Protein AF-A0A5S4VZ06-F1 (afdb_monomer_lite)

Secondary structure (DSSP, 8-state):
-EEEEEEEEEEE-TTT--EEEEEEEEEEETTEEEEEEEE--SSS---EEEEEE-HHHHHHHHHTTS----S----

Foldseek 3Di:
DAWDDKDKDWDADPPPRDIFIKMWTWDADPVAIKIWIWTPDPPDDGPIDIDGDHPVRSVCVVCVPPPPPDPDDDD

pLDDT: mean 80.94, std 15.97, range [44.41, 96.69]

Sequence (75 aa):
MQMLHSRTIDSIDADTLTECSEREILFRIEAGFVLYLTHARSISATQDQVIFLGTREALLWLNENAPLAEARGVS

Radius of gyration: 15.67 Å; chains: 1; bounding box: 34×46×34 Å

Structure (mmCIF, N/CA/C/O backbone):
data_AF-A0A5S4VZ06-F1
#
_entry.id   AF-A0A5S4VZ06-F1
#
loop_
_atom_site.group_PDB
_atom_site.id
_atom_site.type_symbol
_atom_site.label_atom_id
_atom_site.label_alt_id
_atom_site.label_comp_id
_atom_site.label_asym_id
_atom_site.label_entity_id
_atom_site.label_seq_id
_atom_site.pdbx_PDB_ins_code
_atom_site.Cartn_x
_atom_site.Cartn_y
_atom_site.Cartn_z
_atom_site.occupancy
_atom_site.B_iso_or_equiv
_atom_site.auth_seq_id
_atom_site.auth_comp_id
_atom_site.auth_asym_id
_atom_site.auth_atom_id
_atom_site.pdbx_PDB_model_num
ATOM 1 N N . MET A 1 1 ? 1.603 5.472 15.623 1.00 86.81 1 MET A N 1
ATOM 2 C CA . MET A 1 1 ? 1.818 4.895 14.275 1.00 86.81 1 MET A CA 1
ATOM 3 C C . MET A 1 1 ? 2.484 3.539 14.438 1.00 86.81 1 MET A C 1
ATOM 5 O O . MET A 1 1 ? 3.452 3.454 15.182 1.00 86.81 1 MET A O 1
ATOM 9 N N . GLN A 1 2 ? 1.944 2.492 13.816 1.00 94.00 2 GLN A N 1
ATOM 10 C CA . GLN A 1 2 ? 2.442 1.116 13.904 1.00 94.00 2 GLN A CA 1
ATOM 11 C C . GLN A 1 2 ? 2.603 0.551 12.493 1.00 94.00 2 GLN A C 1
ATOM 13 O O . GLN A 1 2 ? 1.664 0.603 11.705 1.00 94.00 2 GLN A O 1
ATOM 18 N N . MET A 1 3 ? 3.771 0.002 12.171 1.00 94.31 3 MET A N 1
ATOM 19 C CA . MET A 1 3 ? 3.988 -0.712 10.912 1.00 94.31 3 MET A CA 1
ATOM 20 C C . MET A 1 3 ? 3.254 -2.057 10.953 1.00 94.31 3 MET A C 1
ATOM 22 O O . MET A 1 3 ? 3.427 -2.815 11.907 1.00 94.31 3 MET A O 1
ATOM 26 N N . LEU A 1 4 ? 2.426 -2.337 9.946 1.00 94.06 4 LEU A N 1
ATOM 27 C CA . LEU A 1 4 ? 1.705 -3.606 9.821 1.00 94.06 4 LEU A CA 1
ATOM 28 C C . LEU A 1 4 ? 2.412 -4.569 8.871 1.00 94.06 4 LEU A C 1
ATOM 30 O O . LEU A 1 4 ? 2.496 -5.760 9.158 1.00 94.06 4 LEU A O 1
ATOM 34 N N . HIS A 1 5 ? 2.898 -4.065 7.737 1.00 93.81 5 HIS A N 1
ATOM 35 C CA . HIS A 1 5 ? 3.508 -4.893 6.704 1.00 93.81 5 HIS A CA 1
ATOM 36 C C . HIS A 1 5 ? 4.439 -4.069 5.811 1.00 93.81 5 HIS A C 1
ATOM 38 O O . HIS A 1 5 ? 4.245 -2.863 5.662 1.00 93.81 5 HIS A O 1
ATOM 44 N N . SER A 1 6 ? 5.426 -4.722 5.200 1.00 92.75 6 SER A N 1
ATOM 45 C CA . SER A 1 6 ? 6.272 -4.140 4.158 1.00 92.75 6 SER A CA 1
ATOM 46 C C . SER A 1 6 ? 6.567 -5.188 3.108 1.00 92.75 6 SER A C 1
ATOM 48 O O . SER A 1 6 ? 6.954 -6.304 3.454 1.00 92.75 6 SER A O 1
ATOM 50 N N . ARG A 1 7 ? 6.455 -4.801 1.841 1.00 90.56 7 ARG A N 1
ATOM 51 C CA . ARG A 1 7 ? 6.827 -5.639 0.703 1.00 90.56 7 ARG A CA 1
ATOM 52 C C . ARG A 1 7 ? 7.664 -4.841 -0.286 1.00 90.56 7 ARG A C 1
ATOM 54 O O . ARG A 1 7 ? 7.519 -3.627 -0.392 1.00 90.56 7 ARG A O 1
ATOM 61 N N . THR A 1 8 ? 8.564 -5.538 -0.963 1.00 89.38 8 THR A N 1
ATOM 62 C CA . THR A 1 8 ? 9.258 -5.012 -2.137 1.00 89.38 8 THR A CA 1
ATOM 63 C C . THR A 1 8 ? 8.548 -5.578 -3.357 1.00 89.38 8 THR A C 1
ATOM 65 O O . THR A 1 8 ? 8.263 -6.776 -3.377 1.00 89.38 8 THR A O 1
ATOM 68 N N . ILE A 1 9 ? 8.250 -4.730 -4.332 1.00 86.50 9 ILE A N 1
ATOM 69 C CA . ILE A 1 9 ? 7.665 -5.119 -5.612 1.00 86.50 9 ILE A CA 1
ATOM 70 C C . ILE A 1 9 ? 8.618 -4.728 -6.737 1.00 86.50 9 ILE A C 1
ATOM 72 O O . ILE A 1 9 ? 9.333 -3.727 -6.636 1.00 86.50 9 ILE A O 1
ATOM 76 N N . ASP A 1 10 ? 8.627 -5.530 -7.794 1.00 86.50 10 ASP A N 1
ATOM 77 C CA . ASP A 1 10 ? 9.325 -5.182 -9.023 1.00 86.50 10 ASP A CA 1
ATOM 78 C C . ASP A 1 10 ? 8.458 -4.204 -9.819 1.00 86.50 10 ASP A C 1
ATOM 80 O O . ASP A 1 10 ? 7.248 -4.392 -9.961 1.00 86.50 10 ASP A O 1
ATOM 84 N N . SER A 1 11 ? 9.085 -3.146 -10.315 1.00 82.31 11 SER A N 1
ATOM 85 C CA . SER A 1 11 ? 8.448 -2.078 -11.075 1.00 82.31 11 SER A CA 1
ATOM 86 C C . SER A 1 11 ? 9.318 -1.693 -12.268 1.00 82.31 11 SER A C 1
ATOM 88 O O . SER A 1 11 ? 10.484 -2.079 -12.374 1.00 82.31 11 SER A O 1
ATOM 90 N N . ILE A 1 12 ? 8.738 -0.944 -13.199 1.00 83.25 12 ILE A N 1
ATOM 91 C CA . ILE A 1 12 ? 9.446 -0.395 -14.351 1.00 83.25 12 ILE A CA 1
ATOM 92 C C . ILE A 1 12 ? 9.478 1.113 -14.179 1.00 83.25 12 ILE A C 1
ATOM 94 O O . ILE A 1 12 ? 8.435 1.764 -14.096 1.00 83.25 12 ILE A O 1
ATOM 98 N N . ASP A 1 13 ? 10.681 1.678 -14.164 1.00 80.50 13 ASP A N 1
ATOM 99 C CA . ASP A 1 13 ? 10.830 3.121 -14.109 1.00 80.50 13 ASP A CA 1
ATOM 100 C C . ASP A 1 13 ? 10.253 3.777 -15.372 1.00 80.50 13 ASP A C 1
ATOM 102 O O . ASP A 1 13 ? 10.659 3.461 -16.488 1.00 80.50 13 ASP A O 1
ATOM 106 N N . ALA A 1 14 ? 9.315 4.711 -15.204 1.00 79.00 14 ALA A N 1
ATOM 107 C CA . ALA A 1 14 ? 8.628 5.338 -16.332 1.00 79.00 14 ALA A CA 1
ATOM 108 C C . ALA A 1 14 ? 9.539 6.208 -17.223 1.00 79.00 14 ALA A C 1
ATOM 110 O O . ALA A 1 14 ? 9.208 6.416 -18.390 1.00 79.00 14 ALA A O 1
ATOM 111 N N . ASP A 1 15 ? 10.663 6.709 -16.698 1.00 81.19 15 ASP A N 1
ATOM 112 C CA . ASP A 1 15 ? 11.560 7.610 -17.428 1.00 81.19 15 ASP A CA 1
ATOM 113 C C . ASP A 1 15 ? 12.69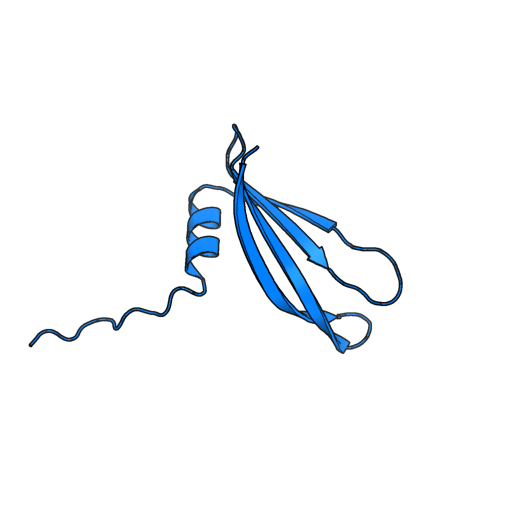0 6.844 -18.128 1.00 81.19 15 ASP A C 1
ATOM 115 O O . ASP A 1 15 ? 13.041 7.155 -19.268 1.00 81.19 15 ASP A O 1
ATOM 119 N N . THR A 1 16 ? 13.266 5.835 -17.469 1.00 82.88 16 THR A N 1
ATOM 120 C CA . THR A 1 16 ? 14.382 5.040 -18.009 1.00 82.88 16 THR A CA 1
ATOM 121 C C . THR A 1 16 ? 13.941 3.732 -18.658 1.00 82.88 16 THR A C 1
ATOM 123 O O . THR A 1 16 ? 14.734 3.129 -19.381 1.00 82.88 16 THR A O 1
ATOM 126 N N . LEU A 1 17 ? 12.699 3.291 -18.421 1.00 83.19 17 LEU A N 1
ATOM 127 C CA . LEU A 1 17 ? 12.152 1.997 -18.850 1.00 83.19 17 LEU A CA 1
ATOM 128 C C . LEU A 1 17 ? 12.986 0.798 -18.375 1.00 83.19 17 LEU A C 1
ATOM 130 O O . LEU A 1 17 ? 13.006 -0.255 -19.012 1.00 83.19 17 LEU A O 1
ATOM 134 N N . THR A 1 18 ? 13.691 0.957 -17.256 1.00 82.81 18 THR A N 1
ATOM 135 C CA . THR A 1 18 ? 14.490 -0.103 -16.638 1.00 82.81 18 THR A CA 1
ATOM 136 C C . THR A 1 18 ? 13.759 -0.698 -15.448 1.00 82.81 18 THR A C 1
ATOM 138 O O . THR A 1 18 ? 13.054 0.017 -14.735 1.00 82.81 18 THR A O 1
ATOM 141 N N . GLU A 1 19 ? 13.991 -1.983 -15.194 1.00 82.81 19 GLU A N 1
ATOM 142 C CA . GLU A 1 19 ? 13.535 -2.639 -13.969 1.00 82.81 19 GLU A CA 1
ATOM 143 C C . GLU A 1 19 ? 14.099 -1.923 -12.737 1.00 82.81 19 GLU A C 1
ATOM 145 O O . GLU A 1 19 ? 15.284 -1.573 -12.670 1.00 82.81 19 GLU A O 1
ATOM 150 N N . CYS A 1 20 ? 13.234 -1.692 -11.761 1.00 79.25 20 CYS A N 1
ATOM 151 C CA . CYS A 1 20 ? 13.583 -1.143 -10.467 1.00 79.25 20 CYS A CA 1
ATOM 152 C C . CYS A 1 20 ? 12.767 -1.839 -9.375 1.00 79.25 20 CYS A C 1
ATOM 154 O O . CYS A 1 20 ? 11.776 -2.518 -9.639 1.00 79.25 20 CYS A O 1
ATOM 156 N N . SER A 1 21 ? 13.204 -1.686 -8.129 1.00 82.62 21 SER A N 1
ATOM 157 C CA . SER A 1 21 ? 12.466 -2.203 -6.981 1.00 82.62 21 SER A CA 1
ATOM 158 C C . SER A 1 21 ? 11.814 -1.051 -6.233 1.00 82.62 21 SER A C 1
ATOM 160 O O . SER A 1 21 ? 12.471 -0.074 -5.861 1.00 82.62 21 SER A O 1
ATOM 162 N N . GLU A 1 22 ? 10.527 -1.193 -5.965 1.00 86.44 22 GLU A N 1
ATOM 163 C CA . GLU A 1 22 ? 9.766 -0.281 -5.124 1.00 86.44 22 GLU A CA 1
ATOM 164 C C . GLU A 1 22 ? 9.487 -0.956 -3.790 1.00 86.44 22 GLU A C 1
ATOM 166 O O . GLU A 1 22 ? 9.303 -2.172 -3.706 1.00 86.44 22 GLU A O 1
ATOM 171 N N . ARG A 1 23 ? 9.483 -0.174 -2.715 1.00 89.38 23 ARG A N 1
ATOM 172 C CA . ARG A 1 23 ? 9.097 -0.670 -1.397 1.00 89.38 23 ARG A CA 1
ATOM 173 C C . ARG A 1 23 ? 7.820 0.004 -0.956 1.00 89.38 23 ARG A C 1
ATOM 175 O O . ARG A 1 23 ? 7.719 1.225 -0.928 1.00 89.38 23 ARG A O 1
ATOM 182 N N . GLU A 1 24 ? 6.887 -0.829 -0.537 1.00 92.56 24 GLU A N 1
ATOM 183 C CA . GLU A 1 24 ? 5.594 -0.429 -0.029 1.00 92.56 24 GLU A CA 1
ATOM 184 C C . GLU A 1 24 ? 5.492 -0.811 1.445 1.00 92.56 24 GLU A C 1
ATOM 186 O O . GLU A 1 24 ? 5.786 -1.949 1.826 1.00 92.56 24 GLU A O 1
ATOM 191 N N . ILE A 1 25 ? 5.067 0.126 2.287 1.00 94.19 25 ILE A N 1
ATOM 192 C CA . ILE A 1 25 ? 4.935 -0.074 3.728 1.00 94.19 25 ILE A CA 1
ATOM 193 C C . ILE A 1 25 ?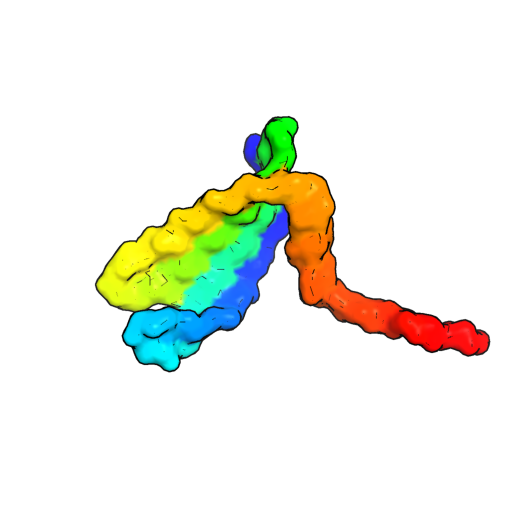 3.551 0.375 4.178 1.00 94.19 25 ILE A C 1
ATOM 195 O O . ILE A 1 25 ? 3.201 1.549 4.072 1.00 94.19 25 ILE A O 1
ATOM 199 N N . LEU A 1 26 ? 2.779 -0.555 4.735 1.00 95.25 26 LEU A N 1
ATOM 200 C CA . LEU A 1 26 ? 1.480 -0.257 5.319 1.00 95.25 26 LEU A CA 1
ATOM 201 C C . LEU A 1 26 ? 1.626 0.025 6.812 1.00 95.25 26 LEU A C 1
ATOM 203 O O . LEU A 1 26 ? 2.103 -0.810 7.588 1.00 95.25 26 LEU A O 1
ATOM 207 N N . PHE A 1 27 ? 1.130 1.182 7.227 1.00 95.81 27 PHE A N 1
ATOM 208 C CA . PHE A 1 27 ? 1.047 1.602 8.613 1.00 95.81 27 PHE A CA 1
ATOM 209 C C . PHE A 1 27 ? -0.404 1.708 9.071 1.00 95.81 27 PHE A C 1
ATOM 211 O O . PHE A 1 27 ? -1.279 2.195 8.355 1.00 95.81 27 PHE A O 1
ATOM 218 N N . ARG A 1 28 ? -0.636 1.332 10.327 1.00 95.12 28 ARG A N 1
ATOM 219 C CA . ARG A 1 28 ? -1.815 1.724 11.092 1.00 95.12 28 ARG A CA 1
ATOM 220 C C . ARG A 1 28 ? -1.524 3.025 11.831 1.00 95.12 28 ARG A C 1
ATOM 222 O O . ARG A 1 28 ? -0.541 3.138 12.575 1.00 95.12 28 ARG A O 1
ATOM 229 N N . ILE A 1 29 ? -2.403 3.998 11.663 1.00 95.00 29 ILE A N 1
ATOM 230 C CA . ILE A 1 29 ? -2.419 5.250 12.418 1.00 95.00 29 ILE A CA 1
ATOM 231 C C . ILE A 1 29 ? -3.734 5.352 13.195 1.00 95.00 29 ILE A C 1
ATOM 233 O O . ILE A 1 29 ? -4.630 4.529 13.028 1.00 95.00 29 ILE A O 1
ATOM 237 N N . GLU A 1 30 ? -3.856 6.348 14.068 1.00 93.38 30 GLU A N 1
ATOM 238 C CA . GLU A 1 30 ? -5.067 6.517 14.885 1.00 93.38 30 GLU A CA 1
ATOM 239 C C . GLU A 1 30 ? -6.315 6.761 14.026 1.00 93.38 30 GLU A C 1
ATOM 241 O O . GLU A 1 30 ? -7.376 6.216 14.310 1.00 93.38 30 GLU A O 1
ATOM 246 N N . ALA A 1 31 ? -6.167 7.515 12.933 1.00 90.31 31 ALA A N 1
ATOM 247 C CA . ALA A 1 31 ? -7.260 7.867 12.032 1.00 90.31 31 ALA A CA 1
ATOM 248 C C . ALA A 1 31 ? -7.578 6.805 10.957 1.00 90.31 31 ALA A C 1
ATOM 250 O O . ALA A 1 31 ? -8.528 6.985 10.200 1.00 90.31 31 ALA A O 1
ATOM 251 N N . GLY A 1 32 ? -6.798 5.721 10.846 1.00 93.69 32 GLY A N 1
ATOM 252 C CA . GLY A 1 32 ? -6.951 4.740 9.766 1.00 93.69 32 GLY A CA 1
ATOM 253 C C . GLY A 1 32 ? -5.632 4.113 9.322 1.00 93.69 32 GLY A C 1
ATOM 254 O O . GLY A 1 32 ? -4.820 3.693 10.149 1.00 93.69 32 GLY A O 1
ATOM 255 N N . PHE A 1 33 ? -5.420 4.038 8.009 1.00 96.69 33 PHE A N 1
ATOM 256 C CA . PHE A 1 33 ? -4.266 3.370 7.412 1.00 96.69 33 PHE A CA 1
ATOM 257 C C . PHE A 1 33 ? -3.525 4.296 6.451 1.00 96.69 33 PHE A C 1
ATOM 259 O O . PHE A 1 33 ? -4.126 5.143 5.790 1.00 96.69 33 PHE A O 1
ATOM 266 N N . VAL A 1 34 ? -2.210 4.126 6.381 1.00 96.25 34 VAL A N 1
ATOM 267 C CA . VAL A 1 34 ? -1.333 4.878 5.481 1.00 96.25 34 VAL A CA 1
ATOM 268 C C . VAL A 1 34 ? -0.431 3.900 4.754 1.00 96.25 34 VAL A C 1
ATOM 270 O O . VAL A 1 34 ? 0.244 3.099 5.397 1.00 96.25 34 VAL A O 1
ATOM 273 N N . LEU A 1 35 ? -0.412 3.988 3.430 1.00 94.12 35 LEU A N 1
ATOM 274 C CA . LEU A 1 35 ? 0.543 3.302 2.578 1.00 94.12 35 LEU A CA 1
ATOM 275 C C . LEU A 1 35 ? 1.656 4.279 2.207 1.00 94.12 35 LEU A C 1
ATOM 277 O O . LEU A 1 35 ? 1.397 5.369 1.697 1.00 94.12 35 LEU A O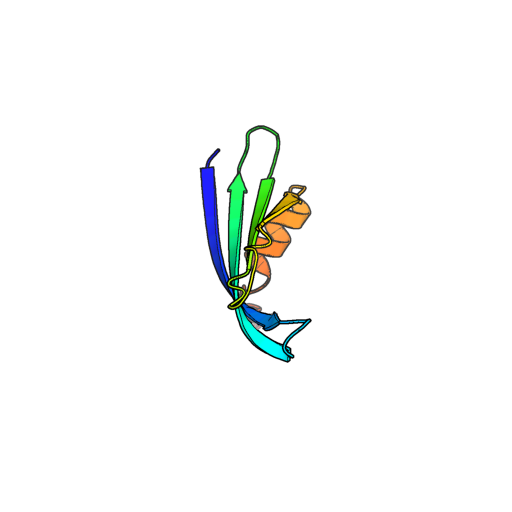 1
ATOM 281 N N . TYR A 1 36 ? 2.885 3.888 2.501 1.00 93.00 36 TYR A N 1
ATOM 282 C CA . TYR A 1 36 ? 4.085 4.623 2.145 1.00 93.00 36 TYR A CA 1
ATOM 283 C C . TYR A 1 36 ? 4.813 3.876 1.035 1.00 93.00 36 TYR A C 1
ATOM 285 O O . TYR A 1 36 ? 5.136 2.699 1.197 1.00 93.00 36 TYR A O 1
ATOM 293 N N . LEU A 1 37 ? 5.046 4.558 -0.078 1.00 89.38 37 LEU A N 1
ATOM 294 C CA . LEU A 1 37 ? 5.717 4.030 -1.256 1.00 89.38 37 LEU A CA 1
ATOM 295 C C . LEU A 1 37 ? 7.066 4.722 -1.384 1.00 89.38 37 LEU A C 1
ATOM 297 O O . LEU A 1 37 ? 7.131 5.949 -1.343 1.00 89.38 37 LEU A O 1
ATOM 301 N N . THR A 1 38 ? 8.129 3.947 -1.553 1.00 85.25 38 THR A N 1
ATOM 302 C CA . THR A 1 38 ? 9.470 4.464 -1.830 1.00 85.25 38 THR A CA 1
ATOM 303 C C . THR A 1 38 ? 9.973 3.869 -3.131 1.00 85.25 38 THR A C 1
ATOM 305 O O . THR A 1 38 ? 10.108 2.646 -3.242 1.00 85.25 38 THR A O 1
ATOM 308 N N . HIS A 1 39 ? 10.292 4.732 -4.090 1.00 76.19 39 HIS A N 1
ATOM 309 C CA . HIS A 1 39 ? 10.886 4.331 -5.359 1.00 76.19 39 HIS A CA 1
ATOM 310 C C . HIS A 1 39 ? 12.408 4.394 -5.252 1.00 76.19 39 HIS A C 1
ATOM 312 O O . HIS A 1 39 ? 12.977 5.466 -5.024 1.00 76.19 39 HIS A O 1
ATOM 318 N N . ALA A 1 40 ? 13.089 3.268 -5.465 1.00 64.31 40 ALA A N 1
ATOM 319 C CA . ALA A 1 40 ? 14.539 3.261 -5.621 1.00 64.31 40 ALA A CA 1
ATOM 320 C C . ALA A 1 40 ? 14.908 3.709 -7.048 1.00 64.31 40 ALA A C 1
ATOM 322 O O . ALA A 1 40 ? 15.364 2.916 -7.868 1.00 64.31 40 ALA A O 1
ATOM 323 N N . 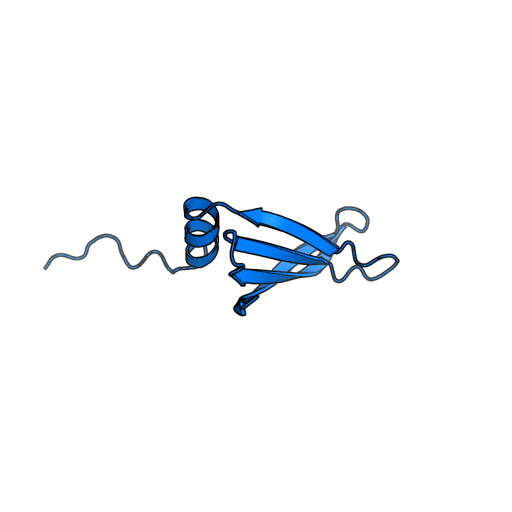ARG A 1 41 ? 14.683 4.989 -7.373 1.00 62.62 41 ARG A N 1
ATOM 324 C CA . ARG A 1 41 ? 15.162 5.570 -8.635 1.00 62.62 41 ARG A CA 1
ATOM 325 C C . ARG A 1 41 ? 16.668 5.788 -8.568 1.00 62.62 41 ARG A C 1
ATOM 327 O O . ARG A 1 41 ? 17.189 6.350 -7.609 1.00 62.62 41 ARG A O 1
ATOM 334 N N . SER A 1 42 ? 17.364 5.368 -9.617 1.00 54.78 42 SER A N 1
ATOM 335 C CA . SER A 1 42 ? 18.826 5.372 -9.694 1.00 54.78 42 SER A CA 1
ATOM 336 C C . SER A 1 42 ? 19.452 6.753 -9.935 1.00 54.78 42 SER A C 1
ATOM 338 O O . SER A 1 42 ? 20.668 6.868 -9.798 1.00 54.78 42 SER A O 1
ATOM 340 N N . ILE A 1 43 ? 18.688 7.800 -10.301 1.00 53.34 43 ILE A N 1
ATOM 341 C CA . ILE A 1 43 ? 19.299 9.017 -10.886 1.00 53.34 43 ILE A CA 1
ATOM 342 C C . ILE A 1 43 ? 18.902 10.357 -10.238 1.00 53.34 43 ILE A C 1
ATOM 344 O O . ILE A 1 43 ? 19.730 11.268 -10.220 1.00 53.34 43 ILE A O 1
ATOM 348 N N . SER A 1 44 ? 17.722 10.540 -9.648 1.00 48.09 44 SER A N 1
ATOM 349 C CA . SER A 1 44 ? 17.441 11.759 -8.866 1.00 48.09 44 SER A CA 1
ATOM 350 C C . SER A 1 44 ? 16.060 11.708 -8.245 1.00 48.09 44 SER A C 1
ATOM 352 O O . SER A 1 44 ? 15.085 11.506 -8.957 1.00 48.09 44 SER A O 1
ATOM 354 N N . ALA A 1 45 ? 16.007 11.980 -6.944 1.00 53.41 45 ALA A N 1
ATOM 355 C CA . ALA A 1 45 ? 14.817 12.036 -6.102 1.00 53.41 45 ALA A CA 1
ATOM 356 C C . ALA A 1 45 ? 14.119 10.682 -5.883 1.00 53.41 45 ALA A C 1
ATOM 358 O O . ALA A 1 45 ? 13.415 10.155 -6.743 1.00 53.41 45 ALA A O 1
ATOM 359 N N . THR A 1 46 ? 14.257 10.162 -4.663 1.00 58.00 46 THR A N 1
ATOM 360 C CA . THR A 1 46 ? 13.250 9.296 -4.050 1.00 58.00 46 THR A CA 1
ATOM 361 C C . THR A 1 46 ? 11.916 10.036 -4.105 1.00 58.00 46 THR A C 1
ATOM 363 O O . THR A 1 46 ? 11.713 11.032 -3.407 1.00 58.00 46 THR A O 1
ATOM 366 N N . GLN A 1 47 ? 11.023 9.606 -4.994 1.00 65.69 47 GLN A N 1
ATOM 367 C CA . GLN A 1 47 ? 9.629 10.019 -4.937 1.00 65.69 47 GLN A CA 1
ATOM 368 C C . GLN A 1 47 ? 8.958 9.155 -3.881 1.00 65.69 47 GLN A C 1
ATOM 370 O O . GLN A 1 47 ? 8.455 8.070 -4.159 1.00 65.69 47 GLN A O 1
ATOM 375 N N . ASP A 1 48 ? 9.027 9.633 -2.646 1.00 81.00 48 ASP A N 1
ATOM 376 C CA . ASP A 1 48 ? 8.284 9.034 -1.556 1.00 81.00 48 ASP A CA 1
ATOM 377 C C . ASP A 1 48 ? 6.833 9.501 -1.653 1.00 81.00 48 ASP A C 1
ATOM 379 O O . ASP A 1 48 ? 6.547 10.703 -1.613 1.00 81.00 48 ASP A O 1
ATOM 383 N N . GLN A 1 49 ? 5.908 8.555 -1.785 1.00 86.94 49 GLN A N 1
ATOM 384 C CA . GLN A 1 49 ? 4.481 8.845 -1.836 1.00 86.94 49 GLN A CA 1
ATOM 385 C C . GLN A 1 49 ? 3.792 8.339 -0.571 1.00 86.94 49 GLN A C 1
ATOM 387 O O . GLN A 1 49 ? 4.045 7.238 -0.087 1.00 86.94 49 GLN A O 1
ATOM 392 N N . VAL A 1 50 ? 2.888 9.160 -0.038 1.00 91.06 50 VAL A N 1
ATOM 393 C CA . VAL A 1 50 ? 2.032 8.818 1.100 1.00 91.06 50 VAL A CA 1
ATOM 394 C C . VAL A 1 50 ? 0.590 8.778 0.612 1.00 91.06 50 VAL A C 1
ATOM 396 O O . VAL A 1 50 ? 0.072 9.786 0.131 1.00 91.06 50 VAL A O 1
ATOM 399 N N . ILE A 1 51 ? -0.069 7.631 0.761 1.00 93.19 51 ILE A N 1
ATOM 400 C CA . ILE A 1 51 ? -1.469 7.426 0.378 1.00 93.19 51 ILE A CA 1
ATOM 401 C C . ILE A 1 51 ? -2.273 7.051 1.624 1.00 93.19 51 ILE A C 1
ATOM 403 O O . ILE A 1 51 ? -1.952 6.089 2.322 1.00 93.19 51 ILE A O 1
ATOM 407 N N . PHE A 1 52 ? -3.340 7.797 1.909 1.00 94.75 52 PHE A N 1
ATOM 408 C CA . PHE A 1 52 ? -4.282 7.453 2.976 1.00 94.75 52 PHE A CA 1
ATOM 409 C C . PHE A 1 52 ? -5.282 6.420 2.470 1.00 94.75 52 PHE A C 1
ATOM 411 O O . PHE A 1 52 ? -5.920 6.619 1.437 1.00 94.75 52 PHE A O 1
ATOM 418 N N . LEU A 1 53 ? -5.432 5.329 3.215 1.00 94.94 53 LEU A N 1
ATOM 419 C CA . LEU A 1 53 ? -6.313 4.225 2.863 1.00 94.94 53 LEU A CA 1
ATOM 420 C C . LEU A 1 53 ? -7.468 4.117 3.858 1.00 94.94 53 LEU A C 1
ATOM 422 O O . LEU A 1 53 ? -7.291 4.239 5.076 1.00 94.94 53 LEU A O 1
ATOM 426 N N . GLY A 1 54 ? -8.656 3.825 3.331 1.00 94.81 54 GLY A N 1
ATOM 427 C CA . GLY A 1 54 ? -9.755 3.314 4.134 1.00 94.81 54 GLY A CA 1
ATOM 428 C C . GLY A 1 54 ? -9.500 1.865 4.557 1.00 94.81 54 GLY A C 1
ATOM 429 O O . GLY A 1 54 ? -8.540 1.208 4.147 1.00 94.81 54 GLY A O 1
ATOM 430 N N . THR A 1 55 ? -10.379 1.343 5.414 1.00 94.12 55 THR A N 1
ATOM 431 C CA . THR A 1 55 ? -10.237 -0.031 5.933 1.00 94.12 55 THR A CA 1
ATOM 432 C C . THR A 1 55 ? -10.310 -1.067 4.811 1.00 94.12 55 THR A C 1
ATOM 434 O O . THR A 1 55 ? -9.560 -2.040 4.823 1.00 94.12 55 THR A O 1
ATOM 437 N N . ARG A 1 56 ? -11.189 -0.860 3.823 1.00 94.81 56 ARG A N 1
ATOM 438 C CA . ARG A 1 56 ? -11.355 -1.787 2.698 1.00 94.81 56 ARG A CA 1
ATOM 439 C C . ARG A 1 56 ? -10.100 -1.830 1.832 1.00 94.81 56 ARG A C 1
ATOM 441 O O . ARG A 1 56 ? -9.649 -2.912 1.482 1.00 94.81 56 ARG A O 1
ATOM 448 N N . GLU A 1 57 ? -9.542 -0.673 1.506 1.00 95.12 57 GLU A N 1
ATOM 449 C CA . GLU A 1 57 ? -8.355 -0.538 0.666 1.00 95.12 57 GLU A CA 1
ATOM 450 C C . GLU A 1 57 ? -7.132 -1.158 1.349 1.00 95.12 57 GLU A C 1
ATOM 452 O O . GLU A 1 57 ? -6.404 -1.923 0.723 1.00 95.12 57 GLU A O 1
ATOM 457 N N . ALA A 1 58 ? -6.959 -0.916 2.653 1.00 94.00 58 ALA A N 1
ATOM 458 C CA . ALA A 1 58 ? -5.885 -1.527 3.434 1.00 94.00 58 ALA A CA 1
ATOM 459 C C . ALA A 1 58 ? -5.990 -3.062 3.471 1.00 94.00 58 ALA A C 1
ATOM 461 O O . ALA A 1 58 ? -4.985 -3.759 3.338 1.00 94.00 58 ALA A O 1
ATOM 462 N N . LEU A 1 59 ? -7.207 -3.599 3.620 1.00 93.81 59 LEU A N 1
ATOM 463 C CA . LEU A 1 59 ? -7.441 -5.044 3.584 1.00 93.81 59 LEU A CA 1
ATOM 464 C C . LEU A 1 59 ? -7.196 -5.635 2.195 1.00 93.81 59 LEU A C 1
ATOM 466 O O . LEU A 1 59 ? -6.607 -6.707 2.103 1.00 93.81 59 LEU A O 1
ATOM 470 N N . LEU A 1 60 ? -7.624 -4.964 1.124 1.00 93.69 60 LEU A N 1
ATOM 471 C CA . LEU A 1 60 ? -7.353 -5.423 -0.241 1.00 93.69 60 LEU A CA 1
ATOM 472 C C . LEU A 1 60 ? -5.851 -5.480 -0.512 1.00 93.69 60 LEU A C 1
ATOM 474 O O . LEU A 1 60 ? -5.362 -6.513 -0.954 1.00 93.69 60 LEU A O 1
ATOM 478 N N . T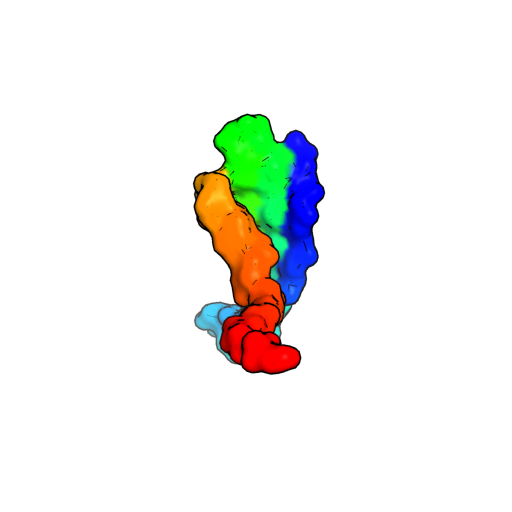RP A 1 61 ? -5.118 -4.425 -0.156 1.00 92.69 61 TRP A N 1
ATOM 479 C CA . TRP A 1 61 ? -3.666 -4.370 -0.323 1.00 92.69 61 TRP A CA 1
ATOM 480 C C . TRP A 1 61 ? -2.948 -5.502 0.437 1.00 92.69 61 TRP A C 1
ATOM 482 O O . TRP A 1 61 ? -2.070 -6.163 -0.115 1.00 92.69 61 TRP A O 1
ATOM 492 N N . LEU A 1 62 ? -3.374 -5.808 1.672 1.00 91.56 62 LEU A N 1
ATOM 493 C CA . LEU A 1 62 ? -2.821 -6.924 2.458 1.00 91.56 62 LEU A CA 1
ATOM 494 C C . LEU A 1 62 ? -3.044 -8.300 1.810 1.00 91.56 62 LEU A C 1
ATOM 496 O O . LEU A 1 62 ? -2.272 -9.220 2.067 1.00 91.56 62 LEU A O 1
ATOM 500 N N . ASN A 1 63 ? -4.096 -8.449 1.002 1.00 90.06 63 ASN A N 1
ATOM 501 C CA . ASN A 1 63 ? -4.501 -9.726 0.410 1.00 90.06 63 ASN A CA 1
ATOM 502 C C . ASN A 1 63 ? -4.196 -9.838 -1.090 1.00 90.06 63 ASN A C 1
ATOM 504 O O . ASN A 1 63 ? -4.456 -10.884 -1.673 1.00 90.06 63 ASN A O 1
ATOM 508 N N . GLU A 1 64 ? -3.639 -8.807 -1.724 1.00 82.88 64 GLU A N 1
ATOM 509 C CA . GLU A 1 64 ? -3.402 -8.766 -3.175 1.00 82.88 64 GLU A CA 1
ATOM 510 C C . GLU A 1 64 ? -2.476 -9.889 -3.675 1.00 82.88 64 GLU A C 1
ATOM 512 O O . GLU A 1 64 ? -2.643 -10.377 -4.787 1.00 82.88 64 GLU A O 1
ATOM 517 N N . ASN A 1 65 ? -1.569 -10.362 -2.814 1.00 65.00 65 ASN A N 1
ATOM 518 C CA . ASN A 1 65 ? -0.683 -11.502 -3.075 1.00 65.00 65 ASN A CA 1
ATOM 519 C C . ASN A 1 65 ? -1.020 -12.728 -2.220 1.00 65.00 65 ASN A C 1
ATOM 521 O O . ASN A 1 65 ? -0.214 -13.658 -2.133 1.00 65.00 65 ASN A O 1
ATOM 525 N N . ALA A 1 66 ? -2.177 -12.738 -1.549 1.00 62.09 66 ALA A N 1
ATOM 526 C CA . ALA A 1 66 ? -2.644 -13.973 -0.948 1.00 62.09 66 ALA A CA 1
ATOM 527 C C . ALA A 1 66 ? -2.820 -14.963 -2.106 1.00 62.09 66 ALA A C 1
ATOM 529 O O . ALA A 1 66 ? -3.540 -14.639 -3.058 1.00 62.09 66 ALA A O 1
ATOM 530 N N . PRO A 1 67 ? -2.163 -16.141 -2.083 1.00 53.75 67 PRO A N 1
ATOM 531 C CA . PRO A 1 67 ? -2.504 -17.170 -3.046 1.00 53.75 67 PRO A CA 1
ATOM 532 C C . PRO A 1 67 ? -4.018 -17.330 -2.966 1.00 53.75 67 PRO A C 1
ATOM 534 O O . PRO A 1 67 ? -4.564 -17.405 -1.861 1.00 53.75 67 PRO A O 1
ATOM 537 N N . LEU A 1 68 ? -4.691 -17.299 -4.121 1.00 52.69 68 LEU A N 1
ATOM 538 C CA . LEU A 1 68 ? -6.078 -17.727 -4.253 1.00 52.69 68 LEU A CA 1
ATOM 539 C C . LEU A 1 68 ? -6.115 -19.159 -3.726 1.00 52.69 68 LEU A C 1
ATOM 541 O O . LEU A 1 68 ? -5.896 -20.104 -4.479 1.00 52.69 68 LEU A O 1
ATOM 545 N N . ALA A 1 69 ? -6.279 -19.307 -2.410 1.00 53.84 69 ALA A N 1
ATOM 546 C CA . ALA A 1 69 ? -6.418 -20.587 -1.762 1.00 53.84 69 ALA A CA 1
ATOM 547 C C . ALA A 1 69 ? -7.594 -21.233 -2.469 1.00 53.84 69 ALA A C 1
ATOM 549 O O . ALA A 1 69 ? -8.689 -20.664 -2.504 1.00 53.84 69 ALA A O 1
ATOM 550 N N . GLU A 1 70 ? -7.270 -22.331 -3.139 1.00 52.03 70 GLU A N 1
ATOM 551 C CA . GLU A 1 70 ? -8.079 -23.057 -4.093 1.00 52.03 70 GLU A CA 1
ATOM 552 C C . GLU A 1 70 ? -9.561 -22.905 -3.774 1.00 52.03 70 GLU A C 1
ATOM 554 O O . GLU A 1 70 ? -10.083 -23.416 -2.778 1.00 52.03 70 GLU A O 1
ATOM 559 N N . ALA A 1 71 ? -10.246 -22.141 -4.623 1.00 54.78 71 ALA A N 1
ATOM 560 C CA . ALA A 1 71 ? -11.686 -22.109 -4.625 1.00 54.78 71 ALA A CA 1
ATOM 561 C C . ALA A 1 71 ? -12.175 -23.534 -4.931 1.00 54.78 71 ALA A C 1
ATOM 563 O O . ALA A 1 71 ? -12.303 -23.920 -6.086 1.00 54.78 71 ALA A O 1
ATOM 564 N N . ARG A 1 72 ? -12.495 -24.268 -3.858 1.00 49.50 72 ARG A N 1
ATOM 565 C CA . ARG A 1 72 ? -13.298 -25.498 -3.803 1.00 49.50 72 ARG A CA 1
ATOM 566 C C . ARG A 1 72 ? -12.635 -26.778 -4.322 1.00 49.50 72 ARG A C 1
ATOM 568 O O . ARG A 1 72 ? -12.713 -27.106 -5.498 1.00 49.50 72 ARG A O 1
ATOM 575 N N . GLY A 1 73 ? -12.215 -27.608 -3.371 1.00 44.41 73 GLY A N 1
ATOM 576 C CA . GLY A 1 73 ? -12.232 -29.063 -3.494 1.00 44.41 73 GLY A CA 1
ATOM 577 C C . GLY A 1 73 ? -13.037 -29.661 -2.347 1.00 44.41 73 GLY A C 1
ATOM 578 O O . GLY A 1 73 ? -12.477 -30.056 -1.335 1.00 44.41 73 GLY A O 1
ATOM 579 N N . VAL A 1 74 ? -14.364 -29.677 -2.488 1.00 50.31 74 VAL A N 1
ATOM 580 C CA . VAL A 1 74 ? -15.208 -30.639 -1.773 1.00 50.31 74 VAL A CA 1
ATOM 581 C C . VAL A 1 74 ? -14.901 -32.007 -2.371 1.00 50.31 74 VAL A C 1
ATOM 583 O O . VAL A 1 74 ? -15.181 -32.209 -3.553 1.00 50.31 74 VAL A O 1
ATOM 586 N N . SER A 1 75 ? -14.352 -32.923 -1.579 1.00 51.69 75 SER A N 1
ATOM 587 C CA . SER A 1 75 ? -14.646 -34.367 -1.587 1.00 51.69 75 SER A 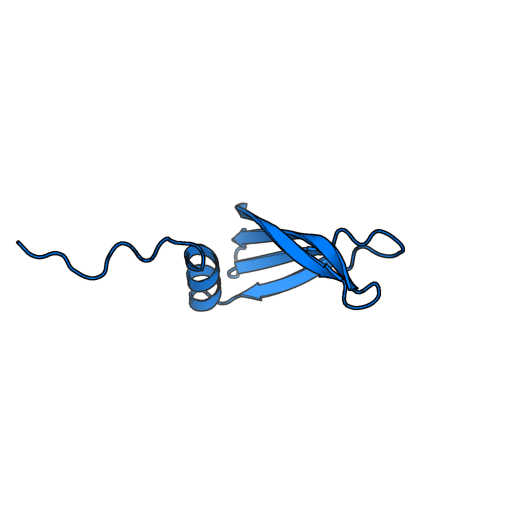CA 1
ATOM 588 C C . SER A 1 75 ? -14.011 -35.019 -0.369 1.00 51.69 75 SER A C 1
ATOM 590 O O . SER A 1 75 ? -12.807 -34.774 -0.142 1.00 51.69 75 SER A O 1
#

Organism: NCBI:txid515489